Protein AF-I9W5Q9-F1 (afdb_monomer)

pLDDT: mean 81.85, std 12.35, range [42.53, 95.25]

Structure (mmCIF, N/CA/C/O backbone):
data_AF-I9W5Q9-F1
#
_entry.id   AF-I9W5Q9-F1
#
loop_
_atom_site.group_PDB
_atom_site.id
_atom_site.type_symbol
_atom_site.label_atom_id
_atom_site.la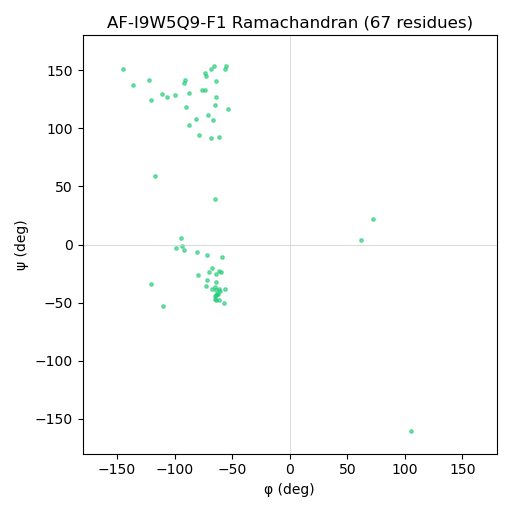bel_alt_id
_atom_site.label_comp_id
_atom_site.label_asym_id
_atom_site.label_entity_id
_atom_site.label_seq_id
_atom_site.pdbx_PDB_ins_code
_atom_site.Cartn_x
_atom_site.Cartn_y
_atom_site.Cartn_z
_atom_site.occupancy
_atom_site.B_iso_or_equiv
_atom_site.auth_seq_id
_atom_site.auth_comp_id
_atom_site.auth_asym_id
_atom_site.auth_atom_id
_atom_site.pdbx_PDB_model_num
ATOM 1 N N . MET A 1 1 ? -3.443 12.544 -13.486 1.00 68.69 1 MET A N 1
ATOM 2 C CA . MET A 1 1 ? -4.756 11.922 -13.761 1.00 68.69 1 MET A CA 1
ATOM 3 C C . MET A 1 1 ? -4.965 10.849 -12.711 1.00 68.69 1 MET A C 1
ATOM 5 O O . MET A 1 1 ? -4.037 10.079 -12.497 1.00 68.69 1 MET A O 1
ATOM 9 N N . PHE A 1 2 ? -6.104 10.850 -12.019 1.00 76.50 2 PHE A N 1
ATOM 10 C CA . PHE A 1 2 ? -6.435 9.779 -11.078 1.00 76.50 2 PHE A CA 1
ATOM 11 C C . PHE A 1 2 ? -6.804 8.527 -11.869 1.00 76.50 2 PHE A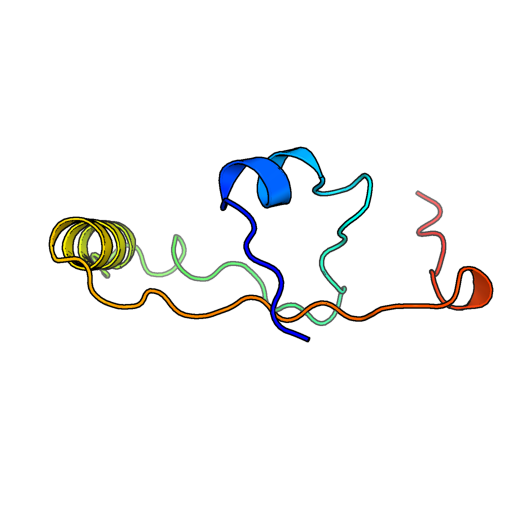 C 1
ATOM 13 O O . PHE A 1 2 ? -7.534 8.616 -12.856 1.00 76.50 2 PHE A O 1
ATOM 20 N N . LEU A 1 3 ? -6.242 7.391 -11.470 1.00 82.12 3 LEU A N 1
ATOM 21 C CA . LEU A 1 3 ? -6.561 6.089 -12.036 1.00 82.12 3 LEU A CA 1
ATOM 22 C C . LEU A 1 3 ? -7.392 5.343 -11.005 1.00 82.12 3 LEU A C 1
ATOM 24 O O . LEU A 1 3 ? -6.969 5.230 -9.855 1.00 82.12 3 LEU A O 1
ATOM 28 N N . ASP A 1 4 ? -8.553 4.856 -11.424 1.00 86.12 4 ASP A N 1
AT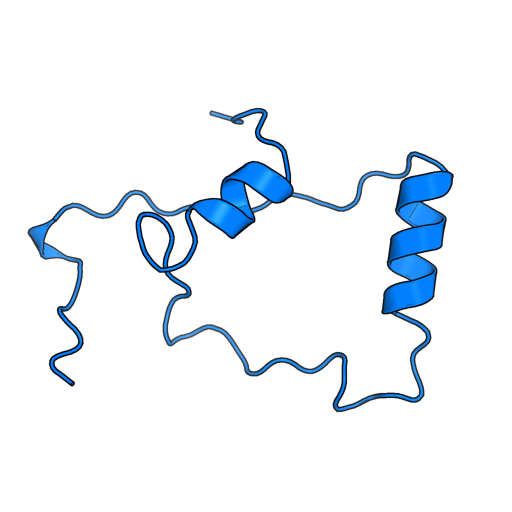OM 29 C CA . ASP A 1 4 ? -9.349 3.958 -10.603 1.00 86.12 4 ASP A CA 1
ATOM 30 C C . ASP A 1 4 ? -8.771 2.548 -10.760 1.00 86.12 4 ASP A C 1
ATOM 32 O O . ASP A 1 4 ? -8.816 1.961 -11.843 1.00 86.12 4 ASP A O 1
ATOM 36 N N . LYS A 1 5 ? -8.107 2.068 -9.709 1.00 86.75 5 LYS A N 1
ATOM 37 C CA . LYS A 1 5 ? -7.508 0.735 -9.628 1.00 86.75 5 LYS A CA 1
ATOM 38 C C . LYS A 1 5 ? -7.833 0.148 -8.268 1.00 86.75 5 LYS A C 1
ATOM 40 O O . LYS A 1 5 ? -7.705 0.823 -7.244 1.00 86.75 5 LYS A O 1
ATOM 45 N N . SER A 1 6 ? -8.190 -1.127 -8.249 1.00 89.38 6 SER A N 1
ATOM 46 C CA . SER A 1 6 ? -8.347 -1.855 -6.997 1.00 89.38 6 SER A CA 1
ATOM 47 C C . SER A 1 6 ? -6.990 -2.054 -6.316 1.00 89.38 6 SER A C 1
ATOM 49 O O . SER A 1 6 ? -5.950 -2.187 -6.965 1.00 89.38 6 SER A O 1
ATOM 51 N N . ILE A 1 7 ? -6.999 -2.143 -4.983 1.00 88.19 7 ILE A N 1
ATOM 52 C CA . ILE A 1 7 ? -5.796 -2.482 -4.207 1.00 88.19 7 ILE A CA 1
ATOM 53 C C . ILE A 1 7 ? -5.213 -3.818 -4.688 1.00 88.19 7 ILE A C 1
ATOM 55 O O . ILE A 1 7 ? -3.999 -3.945 -4.804 1.00 88.19 7 ILE A O 1
ATOM 59 N N . LYS A 1 8 ? -6.075 -4.789 -5.023 1.00 92.38 8 LYS A N 1
ATOM 60 C CA . LYS A 1 8 ? -5.664 -6.099 -5.537 1.00 92.38 8 LYS A CA 1
ATOM 61 C C . LYS A 1 8 ? -4.806 -5.972 -6.797 1.00 92.38 8 LYS A C 1
ATOM 63 O O . LYS A 1 8 ? -3.729 -6.547 -6.845 1.00 92.38 8 LYS A O 1
ATOM 68 N N . GLU A 1 9 ? -5.259 -5.208 -7.789 1.00 93.06 9 GLU A N 1
ATOM 69 C CA . GLU A 1 9 ? -4.511 -5.028 -9.042 1.00 93.06 9 GLU A CA 1
ATOM 70 C C . GLU A 1 9 ? -3.149 -4.374 -8.810 1.00 93.06 9 GLU A C 1
ATOM 72 O O . GLU A 1 9 ? -2.172 -4.748 -9.449 1.00 93.06 9 GLU A O 1
ATOM 77 N N . VAL A 1 10 ? -3.073 -3.403 -7.895 1.00 91.88 10 VAL A N 1
ATOM 78 C CA . VAL A 1 10 ? -1.798 -2.762 -7.548 1.00 91.88 10 VAL A CA 1
ATOM 79 C C . VAL A 1 10 ? -0.853 -3.765 -6.892 1.00 91.88 10 VAL A C 1
ATOM 81 O O . VAL A 1 10 ? 0.319 -3.804 -7.255 1.00 91.88 10 VAL A O 1
ATOM 84 N N . VAL A 1 11 ? -1.359 -4.581 -5.961 1.00 92.00 11 VAL A N 1
ATOM 85 C CA . VAL A 1 11 ? -0.579 -5.613 -5.264 1.00 92.00 11 VAL A CA 1
ATOM 86 C C . VAL A 1 11 ? -0.069 -6.682 -6.231 1.00 92.00 11 VAL A C 1
ATOM 88 O O . VAL A 1 11 ? 1.101 -7.042 -6.153 1.00 92.00 11 VAL A O 1
ATOM 91 N N . ASP A 1 12 ? -0.902 -7.134 -7.170 1.00 95.25 12 ASP A N 1
ATOM 92 C CA . ASP A 1 12 ? -0.518 -8.128 -8.183 1.00 95.25 12 ASP A CA 1
ATOM 93 C C . ASP A 1 12 ? 0.584 -7.608 -9.136 1.00 95.25 12 ASP A C 1
ATOM 95 O O . ASP A 1 12 ? 1.336 -8.394 -9.708 1.00 95.25 12 ASP A O 1
ATOM 99 N N . GLU A 1 13 ? 0.691 -6.286 -9.316 1.00 93.25 13 GLU A N 1
ATOM 100 C CA . GLU A 1 13 ? 1.693 -5.628 -10.168 1.00 93.25 13 GLU A CA 1
ATOM 101 C C . GLU A 1 13 ? 2.970 -5.186 -9.404 1.00 93.25 13 GLU A C 1
ATOM 103 O O . GLU A 1 13 ? 3.898 -4.637 -10.021 1.00 93.25 13 GLU A O 1
ATOM 108 N N . LEU A 1 14 ? 3.051 -5.409 -8.082 1.00 91.19 14 LEU A N 1
ATOM 109 C CA . LEU A 1 14 ? 4.248 -5.100 -7.285 1.00 91.19 14 LEU A CA 1
ATOM 110 C C . LEU A 1 14 ? 5.443 -5.952 -7.731 1.00 91.19 14 LEU A C 1
ATOM 112 O O . LEU A 1 14 ? 5.305 -7.129 -8.048 1.00 91.19 14 LEU A O 1
ATOM 116 N N . ASN A 1 15 ? 6.627 -5.342 -7.760 1.00 88.56 15 ASN A N 1
ATOM 117 C CA . ASN A 1 15 ? 7.894 -5.917 -8.234 1.00 88.56 15 ASN A CA 1
ATOM 118 C C . ASN A 1 15 ? 7.916 -6.331 -9.718 1.00 88.56 15 ASN A C 1
ATOM 120 O O . ASN A 1 15 ? 8.922 -6.846 -10.199 1.00 88.56 15 ASN A O 1
ATOM 124 N N . VAL A 1 16 ? 6.836 -6.076 -10.462 1.00 89.50 16 VAL A N 1
ATOM 125 C CA . VAL A 1 16 ? 6.768 -6.270 -11.918 1.00 89.50 16 VAL A CA 1
ATOM 126 C C . VAL A 1 16 ? 6.696 -4.919 -12.617 1.00 89.50 16 VAL A C 1
ATOM 128 O O . VAL A 1 16 ? 7.475 -4.623 -13.524 1.00 89.50 16 VAL A O 1
ATOM 131 N N . ARG A 1 17 ? 5.741 -4.088 -12.193 1.00 87.19 17 ARG A N 1
ATOM 132 C CA . ARG A 1 17 ? 5.459 -2.773 -12.779 1.00 87.19 17 ARG A CA 1
ATOM 133 C C . ARG A 1 17 ? 5.618 -1.649 -11.768 1.00 87.19 17 ARG A C 1
ATOM 135 O O . ARG A 1 17 ? 6.000 -0.543 -12.148 1.00 87.19 17 ARG A O 1
ATOM 142 N N . TYR A 1 18 ? 5.292 -1.921 -10.510 1.00 89.69 18 TYR A N 1
ATOM 143 C CA . TYR A 1 18 ? 5.411 -0.969 -9.418 1.00 89.69 18 TYR A CA 1
ATOM 144 C C . TYR A 1 18 ? 6.518 -1.408 -8.474 1.00 89.69 18 TYR A C 1
ATOM 146 O O . TYR A 1 18 ? 6.534 -2.548 -8.021 1.00 89.69 18 TYR A O 1
ATOM 154 N N . PHE A 1 19 ? 7.415 -0.482 -8.163 1.00 88.19 19 PHE A N 1
ATOM 155 C CA . PHE A 1 19 ? 8.533 -0.711 -7.262 1.00 88.19 19 PHE A CA 1
ATOM 156 C C . PHE A 1 19 ? 8.451 0.285 -6.115 1.00 88.19 19 PHE A C 1
ATOM 158 O O . PHE A 1 19 ? 8.065 1.443 -6.310 1.00 88.19 19 PHE A O 1
ATOM 165 N N . LEU A 1 20 ? 8.783 -0.184 -4.916 1.00 88.44 20 LEU A N 1
ATOM 166 C CA . LEU A 1 20 ? 8.965 0.701 -3.778 1.00 88.44 20 LEU A CA 1
ATOM 167 C C . LEU A 1 20 ? 10.317 1.401 -3.931 1.00 88.44 20 LEU A C 1
ATOM 169 O O . LEU A 1 20 ? 11.299 0.732 -4.241 1.00 88.44 20 LEU A O 1
ATOM 173 N N . PRO A 1 21 ? 10.382 2.726 -3.748 1.00 86.75 21 PRO A N 1
ATOM 174 C CA . PRO A 1 21 ? 11.648 3.432 -3.817 1.00 86.75 21 PRO A CA 1
ATOM 175 C C . PRO A 1 21 ? 12.482 3.145 -2.564 1.00 86.75 21 PRO A C 1
ATOM 177 O O . PRO A 1 21 ? 11.933 3.062 -1.467 1.00 86.75 21 PRO A O 1
ATOM 180 N N . ASP A 1 22 ? 13.805 3.117 -2.701 1.00 84.62 22 ASP A N 1
ATOM 181 C CA . ASP A 1 22 ? 14.729 2.853 -1.583 1.00 84.62 22 ASP A CA 1
ATOM 182 C C . ASP A 1 22 ? 14.638 3.897 -0.456 1.00 84.62 22 ASP A C 1
ATOM 184 O O . ASP A 1 22 ? 14.965 3.622 0.694 1.00 84.62 22 ASP A O 1
ATOM 188 N N . ILE A 1 23 ? 14.147 5.106 -0.762 1.00 86.50 23 ILE A N 1
ATOM 189 C CA . ILE A 1 23 ? 13.891 6.162 0.233 1.00 86.50 23 ILE A CA 1
ATOM 190 C C . ILE A 1 23 ? 12.672 5.863 1.127 1.00 86.50 23 ILE A C 1
ATOM 192 O O . ILE A 1 23 ? 12.405 6.584 2.092 1.00 86.50 23 ILE A O 1
ATOM 196 N N . GLN A 1 24 ? 11.892 4.827 0.813 1.00 88.19 24 GLN A N 1
ATOM 197 C CA . GLN A 1 24 ? 10.749 4.427 1.617 1.00 88.19 24 GLN A CA 1
ATOM 198 C C . GLN A 1 24 ? 11.229 3.958 2.995 1.00 88.19 24 GLN A C 1
ATOM 200 O O . GLN A 1 24 ? 11.963 2.984 3.123 1.00 88.19 24 GLN A O 1
ATOM 205 N N . ARG A 1 25 ? 10.769 4.639 4.050 1.00 86.88 25 ARG A N 1
ATOM 206 C CA . ARG A 1 25 ? 11.052 4.222 5.429 1.00 86.88 2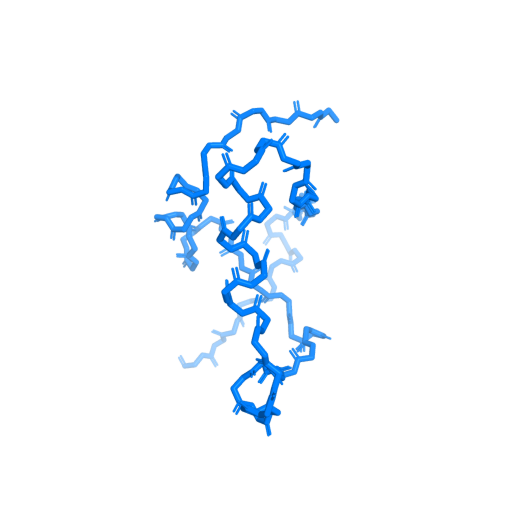5 ARG A CA 1
ATOM 207 C C . ARG A 1 25 ? 10.601 2.782 5.676 1.00 86.88 25 ARG A C 1
ATOM 209 O O . ARG A 1 25 ? 9.584 2.343 5.129 1.00 86.88 25 ARG A O 1
ATOM 216 N N . GLU A 1 26 ? 11.283 2.116 6.598 1.00 86.19 26 GLU A N 1
ATOM 217 C CA . GLU A 1 26 ? 10.905 0.780 7.046 1.00 86.19 26 GLU A CA 1
ATOM 218 C C . GLU A 1 26 ? 9.457 0.723 7.553 1.00 86.19 26 GLU A C 1
ATOM 220 O O . GLU A 1 26 ? 8.863 1.706 8.018 1.00 86.19 26 GLU A O 1
ATOM 225 N N . TYR A 1 27 ? 8.863 -0.461 7.453 1.00 84.44 27 TYR A N 1
ATOM 226 C CA . TYR A 1 27 ? 7.480 -0.679 7.838 1.00 84.44 27 TYR A CA 1
ATOM 227 C C . TYR A 1 27 ? 7.298 -0.630 9.366 1.00 84.44 27 TYR A C 1
ATOM 229 O O . TYR A 1 27 ? 7.717 -1.524 10.094 1.00 84.44 27 TYR A O 1
ATOM 237 N N . VAL A 1 28 ? 6.611 0.409 9.860 1.00 82.69 28 VAL A N 1
ATOM 238 C CA . VAL A 1 28 ? 6.493 0.698 11.309 1.00 82.69 28 VAL A CA 1
ATOM 239 C C . VAL A 1 28 ? 5.201 0.218 11.982 1.00 82.69 28 VAL A C 1
ATOM 241 O O . VAL A 1 28 ? 5.021 0.441 13.181 1.00 82.69 28 VAL A O 1
ATOM 244 N N . TRP A 1 29 ? 4.250 -0.362 11.243 1.00 80.38 29 TRP A N 1
ATOM 245 C CA . TRP A 1 29 ? 2.952 -0.744 11.826 1.00 80.38 29 TRP A CA 1
ATOM 246 C C . TRP A 1 29 ? 3.070 -1.971 12.734 1.00 80.38 29 TRP A C 1
ATOM 248 O O . TRP A 1 29 ? 2.427 -1.991 13.774 1.00 80.38 29 TRP A O 1
ATOM 258 N N . LEU A 1 30 ? 3.934 -2.936 12.398 1.00 68.88 30 LEU A N 1
ATOM 259 C CA . LEU A 1 30 ? 4.197 -4.102 13.257 1.00 68.88 30 LEU A CA 1
ATOM 260 C C . LEU A 1 30 ? 5.163 -3.798 14.406 1.00 68.88 30 LEU A C 1
ATOM 262 O O . LEU A 1 30 ? 5.092 -4.437 15.447 1.00 68.88 30 LEU A O 1
ATOM 266 N N . GLN A 1 31 ? 6.041 -2.806 14.238 1.00 66.38 31 GLN A N 1
ATOM 267 C CA . GLN A 1 31 ? 7.001 -2.412 15.275 1.00 66.38 31 GLN A CA 1
ATOM 268 C C . GLN A 1 31 ? 6.321 -1.730 16.475 1.00 66.38 31 GLN A C 1
ATOM 270 O O . GLN A 1 31 ? 6.852 -1.754 17.576 1.00 66.38 31 GLN A O 1
ATOM 275 N N . ASN A 1 32 ? 5.134 -1.149 16.272 1.00 61.41 32 ASN A N 1
ATOM 276 C CA . ASN A 1 32 ? 4.322 -0.514 17.312 1.00 61.41 32 ASN A CA 1
ATOM 277 C C . ASN A 1 32 ? 2.994 -1.2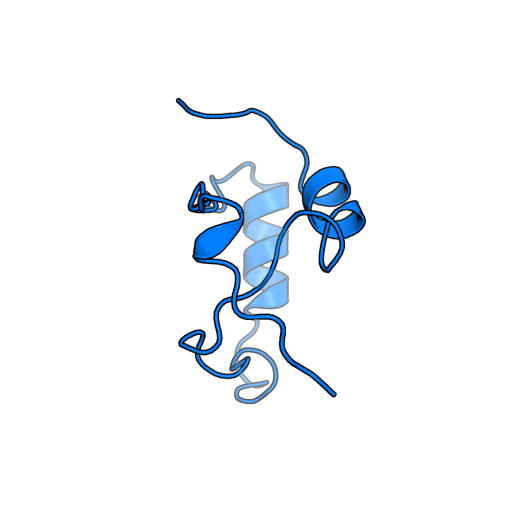70 17.458 1.00 61.41 32 ASN A C 1
ATOM 279 O O . ASN A 1 32 ? 1.922 -0.703 17.226 1.00 61.41 32 ASN A O 1
ATOM 283 N N . ALA A 1 33 ? 3.085 -2.564 17.784 1.00 56.31 33 ALA A N 1
ATOM 284 C CA . ALA A 1 33 ? 1.960 -3.498 17.896 1.00 56.31 33 ALA A CA 1
ATOM 285 C C . ALA A 1 33 ? 0.893 -3.092 18.937 1.00 56.31 33 ALA A C 1
ATOM 287 O O . ALA A 1 33 ? -0.202 -3.648 18.940 1.00 56.31 33 ALA A O 1
ATOM 288 N N . ASP A 1 34 ? 1.172 -2.090 19.776 1.00 59.12 34 ASP A N 1
ATOM 289 C CA . ASP A 1 34 ? 0.196 -1.485 20.691 1.00 59.12 34 ASP A CA 1
ATOM 290 C C . ASP A 1 34 ? -0.916 -0.714 19.953 1.00 59.12 34 ASP A C 1
ATOM 292 O O . ASP A 1 34 ? -1.992 -0.451 20.496 1.00 59.12 34 ASP A O 1
ATOM 296 N N . GLY A 1 35 ? -0.670 -0.324 18.698 1.00 65.50 35 GLY A N 1
ATOM 297 C CA . GLY A 1 35 ? -1.626 0.400 17.874 1.00 65.50 35 GLY A CA 1
ATOM 298 C C . GLY A 1 35 ? -2.518 -0.544 17.076 1.00 65.50 35 GLY A C 1
ATOM 299 O O . GLY A 1 35 ? -2.040 -1.206 16.160 1.00 65.50 35 GLY A O 1
ATOM 300 N N . LYS A 1 36 ? -3.832 -0.495 17.326 1.00 81.69 36 LYS A N 1
ATOM 301 C CA . LYS A 1 36 ? -4.904 -1.134 16.532 1.00 81.69 36 LYS A CA 1
ATOM 302 C C . LYS A 1 36 ? -5.040 -0.565 15.103 1.00 81.69 36 LYS A C 1
ATOM 304 O O . LYS A 1 36 ? -6.139 -0.271 14.636 1.00 81.69 36 LYS A O 1
ATOM 309 N N . LYS A 1 37 ? -3.923 -0.267 14.431 1.00 84.31 37 LYS A N 1
ATOM 310 C CA . LYS A 1 37 ? -3.878 0.482 13.165 1.00 84.31 37 LYS A CA 1
ATOM 311 C C . LYS A 1 37 ? -4.492 -0.313 12.023 1.00 84.31 37 LYS A C 1
ATOM 313 O O . LYS A 1 37 ? -5.184 0.263 11.188 1.00 84.31 37 LYS A O 1
ATOM 318 N N . ILE A 1 38 ? -4.260 -1.625 12.002 1.00 85.62 38 ILE A N 1
ATOM 319 C CA . ILE A 1 38 ? -4.869 -2.523 11.020 1.00 85.62 38 ILE A CA 1
ATOM 320 C C . ILE A 1 38 ? -6.385 -2.552 11.236 1.00 85.62 38 ILE A C 1
ATOM 322 O O . ILE A 1 38 ? -7.139 -2.339 10.292 1.00 85.62 38 ILE A O 1
ATOM 326 N N . GLU A 1 39 ? -6.847 -2.708 12.474 1.00 89.75 39 GLU A N 1
ATOM 327 C CA . GLU A 1 39 ? -8.272 -2.726 12.808 1.00 89.75 39 GLU A CA 1
ATOM 328 C C . GLU A 1 39 ? -8.955 -1.388 12.510 1.00 89.75 39 GLU A C 1
ATOM 330 O O . GLU A 1 39 ? -10.063 -1.380 11.987 1.00 89.75 39 GLU A O 1
ATOM 335 N N . GLN A 1 40 ? -8.296 -0.256 12.777 1.00 88.62 40 GLN A N 1
ATOM 336 C CA . GLN A 1 40 ? -8.802 1.077 12.425 1.00 88.62 40 GLN A CA 1
ATOM 337 C C . GLN A 1 40 ? -8.899 1.283 10.911 1.00 88.62 40 GLN A C 1
ATOM 339 O O . GLN A 1 40 ? -9.842 1.921 10.436 1.00 88.62 40 GLN A O 1
ATOM 344 N N . LEU A 1 41 ? -7.951 0.736 10.145 1.00 89.06 41 LEU A N 1
ATOM 345 C CA . LEU A 1 41 ? -8.028 0.734 8.689 1.00 89.06 41 LEU A CA 1
ATOM 346 C C . LEU A 1 41 ? -9.236 -0.086 8.219 1.00 89.06 41 LEU A C 1
ATOM 348 O O . LEU A 1 41 ? -10.026 0.412 7.420 1.00 89.06 41 LEU A O 1
ATOM 352 N N . PHE A 1 42 ? -9.424 -1.298 8.748 1.00 90.19 42 PHE A N 1
ATOM 353 C CA . PHE A 1 42 ? -10.587 -2.124 8.416 1.00 90.19 42 PHE A CA 1
ATOM 354 C C . PHE A 1 42 ? -11.914 -1.468 8.830 1.00 90.19 42 PHE A C 1
ATOM 356 O O . PHE A 1 42 ? -12.846 -1.458 8.030 1.00 90.19 42 PHE A O 1
ATOM 363 N N . ASP A 1 43 ? -12.004 -0.863 10.019 1.00 93.38 43 ASP A N 1
ATOM 364 C CA . ASP A 1 43 ? -13.191 -0.113 10.465 1.00 93.38 43 ASP A CA 1
ATOM 365 C C . ASP A 1 43 ? -13.488 1.070 9.527 1.00 93.38 43 ASP A C 1
ATOM 367 O O . ASP A 1 43 ? -14.636 1.279 9.139 1.00 93.38 43 ASP A O 1
ATOM 371 N N . SER A 1 44 ? -12.455 1.783 9.064 1.00 92.56 44 SER A N 1
ATOM 372 C CA . SER A 1 44 ? -12.608 2.873 8.089 1.00 92.56 44 SER A CA 1
ATOM 373 C C . SER A 1 44 ? -13.138 2.376 6.742 1.00 92.56 44 SER A C 1
ATOM 375 O O . SER A 1 44 ? -14.060 2.978 6.192 1.00 92.56 44 SER A O 1
ATOM 377 N N . IL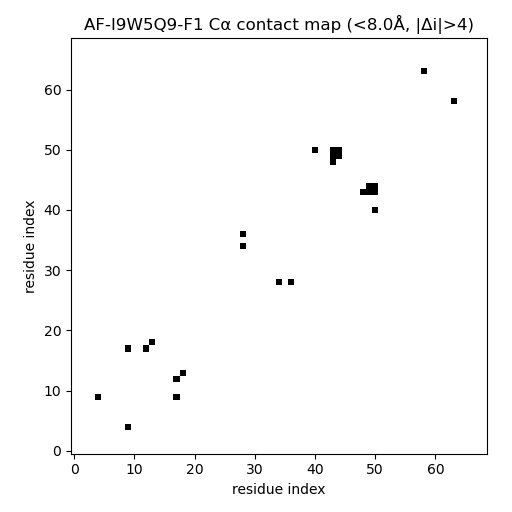E A 1 45 ? -12.611 1.252 6.239 1.00 91.19 45 ILE A N 1
ATOM 378 C CA . ILE A 1 45 ? -13.082 0.621 4.995 1.00 91.19 45 ILE A CA 1
ATOM 379 C C . ILE A 1 45 ? -14.551 0.206 5.128 1.00 91.19 45 ILE A C 1
ATOM 381 O O . ILE A 1 45 ? -15.358 0.522 4.256 1.00 91.19 45 ILE A O 1
ATOM 385 N N . LEU A 1 46 ? -14.917 -0.460 6.228 1.00 93.81 46 LEU A N 1
ATOM 386 C CA . LEU A 1 46 ? -16.284 -0.937 6.471 1.00 93.81 46 LEU A CA 1
ATOM 387 C C . LEU A 1 46 ? -17.296 0.209 6.604 1.00 93.81 46 LEU A C 1
ATOM 389 O O . LEU A 1 46 ? -18.449 0.059 6.202 1.00 93.81 46 LEU A O 1
ATOM 393 N N . ARG A 1 47 ? -16.872 1.359 7.138 1.00 95.25 47 ARG A N 1
ATOM 394 C CA . ARG A 1 47 ? -17.692 2.580 7.231 1.00 95.25 47 ARG A CA 1
ATOM 395 C C . ARG A 1 47 ? -17.745 3.387 5.932 1.00 95.25 47 ARG A C 1
ATOM 397 O O . ARG A 1 47 ? -18.483 4.367 5.871 1.00 95.25 47 ARG A O 1
ATOM 404 N N . GLY A 1 48 ? -16.970 3.009 4.915 1.00 91.75 48 GLY A N 1
ATOM 405 C CA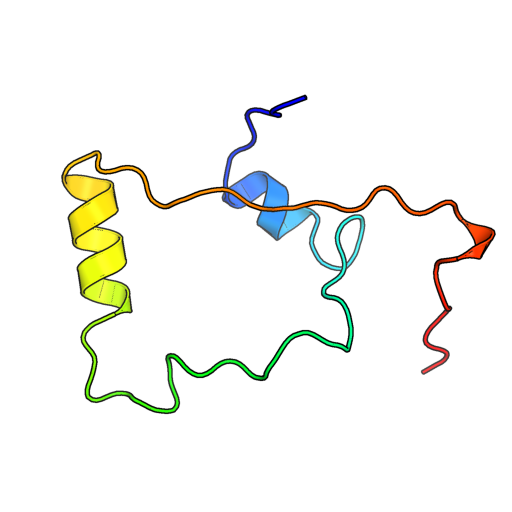 . GLY A 1 48 ? -16.872 3.745 3.654 1.00 91.75 48 GLY A CA 1
ATOM 406 C C . GLY A 1 48 ? -16.095 5.061 3.764 1.00 91.75 48 GLY A C 1
ATOM 407 O O . GLY A 1 48 ? -16.290 5.954 2.939 1.00 91.75 48 GLY A O 1
ATOM 408 N N . TYR A 1 49 ? -15.231 5.213 4.772 1.00 92.25 49 TYR A N 1
ATOM 409 C CA . TYR A 1 49 ? -14.344 6.369 4.857 1.00 92.25 49 TYR A CA 1
ATOM 410 C C . TYR A 1 49 ? -13.218 6.277 3.818 1.00 92.25 49 TYR A C 1
ATOM 412 O O . TYR A 1 49 ? -12.723 5.185 3.529 1.00 92.25 49 TYR A O 1
ATOM 420 N N . PRO A 1 50 ? -12.776 7.416 3.256 1.00 86.44 50 PRO A N 1
ATOM 421 C CA . PRO A 1 50 ? -11.661 7.424 2.323 1.00 86.44 50 PRO A CA 1
ATOM 422 C C . PRO A 1 50 ? -10.375 6.968 3.025 1.00 86.44 50 PRO A C 1
ATOM 424 O O . PRO A 1 50 ? -9.972 7.533 4.038 1.00 86.44 50 PRO A O 1
ATOM 427 N N . ILE A 1 51 ? -9.705 5.969 2.450 1.00 84.38 51 ILE A N 1
ATOM 428 C CA . ILE A 1 51 ? -8.466 5.375 2.987 1.00 84.38 51 ILE A CA 1
ATOM 429 C C . ILE A 1 51 ? -7.181 5.984 2.402 1.00 84.38 51 ILE A C 1
ATOM 431 O O . ILE A 1 51 ? -6.081 5.524 2.699 1.00 84.38 51 ILE A O 1
ATOM 435 N N . GLY A 1 52 ? -7.315 7.037 1.591 1.00 84.38 52 GLY A N 1
ATOM 436 C CA . GLY A 1 52 ? -6.205 7.770 0.981 1.00 84.38 52 GLY A CA 1
ATOM 437 C C . GLY A 1 52 ? -6.013 7.475 -0.507 1.00 84.38 52 GLY A C 1
ATOM 438 O O . GLY A 1 52 ? -6.928 7.042 -1.206 1.00 84.38 52 GLY A O 1
ATOM 439 N N . SER A 1 53 ? -4.821 7.775 -1.018 1.00 86.56 53 SER A N 1
ATOM 440 C CA . SER A 1 53 ? -4.445 7.564 -2.420 1.00 86.56 53 SER A CA 1
ATOM 441 C C . SER A 1 53 ? -2.976 7.164 -2.516 1.00 86.56 53 SER A C 1
ATOM 443 O O . SER A 1 53 ? -2.163 7.576 -1.690 1.00 86.56 53 SER A O 1
ATOM 445 N N . PHE A 1 54 ? -2.631 6.392 -3.544 1.00 86.38 54 PHE A N 1
ATOM 446 C CA . PHE A 1 54 ? -1.243 6.064 -3.864 1.00 86.38 54 PHE A CA 1
ATOM 447 C C . PHE A 1 54 ? -0.653 7.080 -4.845 1.00 86.38 54 PHE A C 1
ATOM 449 O O . PHE A 1 54 ? -1.326 7.528 -5.776 1.00 86.38 54 PHE A O 1
ATOM 456 N N . LEU A 1 55 ? 0.619 7.422 -4.646 1.00 88.75 55 LEU A N 1
ATOM 457 C CA . LEU A 1 55 ? 1.399 8.231 -5.577 1.00 88.75 55 LEU A CA 1
ATOM 458 C C . LEU A 1 55 ? 2.280 7.310 -6.416 1.00 88.75 55 LEU A C 1
ATOM 460 O O . LEU A 1 55 ? 3.015 6.490 -5.874 1.00 88.75 55 LEU A O 1
ATOM 464 N N . PHE A 1 56 ? 2.217 7.470 -7.735 1.00 87.88 56 PHE A N 1
ATOM 465 C CA . PHE A 1 56 ? 3.029 6.711 -8.680 1.00 87.88 56 PHE A CA 1
ATOM 466 C C . PHE A 1 56 ? 3.883 7.668 -9.501 1.00 87.88 56 PHE A C 1
ATOM 468 O O . PHE A 1 56 ? 3.356 8.562 -10.170 1.00 87.88 56 PHE A O 1
ATOM 475 N N . TRP A 1 57 ? 5.195 7.454 -9.493 1.00 87.38 57 TRP A N 1
ATOM 476 C CA . TRP A 1 57 ? 6.097 8.137 -10.408 1.00 87.38 57 TRP A CA 1
ATOM 477 C C . TRP A 1 57 ? 6.213 7.365 -11.714 1.00 87.38 57 TRP A C 1
ATOM 479 O O . TRP A 1 57 ? 6.454 6.160 -11.735 1.00 87.38 57 TRP A O 1
ATOM 489 N N . LYS A 1 58 ? 6.043 8.080 -12.827 1.00 86.12 58 LYS A N 1
ATOM 490 C CA . LYS A 1 58 ? 6.353 7.551 -14.150 1.00 86.12 58 LYS A CA 1
ATOM 491 C C . LYS A 1 58 ? 7.821 7.841 -14.432 1.00 86.12 58 LYS A C 1
ATOM 493 O O . LYS A 1 58 ? 8.161 8.973 -14.758 1.00 86.12 58 LYS A O 1
ATOM 498 N N . LEU A 1 59 ? 8.655 6.819 -14.306 1.00 83.06 59 LEU A N 1
ATOM 499 C CA . LEU A 1 59 ? 10.077 6.911 -14.611 1.00 83.06 59 LEU A CA 1
ATOM 500 C C . LEU A 1 59 ? 10.324 6.520 -16.077 1.00 83.06 59 LEU A C 1
ATOM 502 O O . LEU A 1 59 ? 9.684 5.583 -16.575 1.00 83.06 59 LEU A O 1
ATOM 506 N N . PRO A 1 60 ? 11.207 7.225 -16.803 1.00 81.00 60 PRO A N 1
ATOM 507 C CA . PRO A 1 60 ? 11.737 6.717 -18.060 1.00 81.00 60 PRO A CA 1
ATOM 508 C C . PRO A 1 60 ? 12.595 5.475 -17.779 1.00 81.00 60 PRO A C 1
ATOM 510 O O . PRO A 1 60 ? 13.142 5.312 -16.692 1.00 81.00 60 PRO A O 1
ATOM 513 N N . LYS A 1 61 ? 12.711 4.572 -18.761 1.00 73.12 61 LYS A N 1
ATOM 514 C CA . LYS A 1 61 ? 13.426 3.293 -18.582 1.00 73.12 61 LYS A CA 1
ATOM 515 C C . LYS A 1 61 ? 14.902 3.464 -18.203 1.00 73.12 61 LYS A C 1
ATOM 517 O O . LYS A 1 61 ? 15.475 2.547 -17.634 1.00 73.12 61 LYS A O 1
ATOM 522 N N . GLU A 1 62 ? 15.487 4.607 -18.542 1.00 74.06 62 GLU A N 1
ATOM 523 C CA . GLU A 1 62 ? 16.879 4.970 -18.265 1.00 74.06 62 GLU A CA 1
ATOM 524 C C . GLU A 1 62 ? 17.129 5.260 -16.776 1.00 74.06 62 GLU A C 1
ATOM 526 O O . GLU A 1 62 ? 18.212 4.970 -16.280 1.00 74.06 62 GLU A O 1
ATOM 531 N N . ASP A 1 63 ? 16.114 5.757 -16.059 1.00 69.62 63 ASP A N 1
ATOM 532 C CA . ASP A 1 63 ? 16.215 6.170 -14.650 1.00 69.62 63 ASP A CA 1
ATOM 533 C C . ASP A 1 63 ? 15.866 5.041 -13.668 1.00 69.62 63 ASP A C 1
ATOM 535 O O . ASP A 1 63 ? 15.963 5.203 -12.451 1.00 69.62 63 ASP A O 1
ATOM 539 N N . ILE A 1 64 ? 15.433 3.887 -14.180 1.00 68.62 64 ILE A N 1
ATOM 540 C CA . ILE A 1 64 ? 15.226 2.696 -13.361 1.00 68.62 64 ILE A CA 1
ATOM 541 C C . ILE A 1 64 ? 16.607 2.086 -13.136 1.00 68.62 64 ILE A C 1
ATOM 543 O O . ILE A 1 64 ? 17.103 1.328 -13.972 1.00 68.62 64 ILE A O 1
ATOM 547 N N . ALA A 1 65 ? 17.237 2.442 -12.014 1.00 62.22 65 ALA A N 1
ATOM 548 C CA . ALA A 1 65 ? 18.441 1.764 -11.560 1.00 62.22 65 ALA A CA 1
ATOM 549 C C . ALA A 1 65 ? 18.139 0.262 -11.499 1.00 62.22 65 ALA A 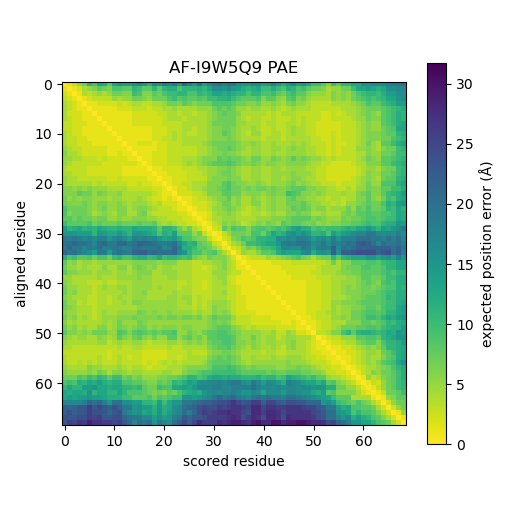C 1
ATOM 551 O O . ALA A 1 65 ? 17.251 -0.175 -10.768 1.00 62.22 65 ALA A O 1
ATOM 552 N N . LYS A 1 66 ? 18.842 -0.533 -12.312 1.00 56.12 66 LYS A N 1
ATOM 553 C CA . LYS A 1 66 ? 18.866 -1.976 -12.107 1.00 56.12 66 LYS A CA 1
ATOM 554 C C . LYS A 1 66 ? 19.588 -2.188 -10.787 1.00 56.12 66 LYS A C 1
ATOM 556 O O . LYS A 1 66 ? 20.797 -1.990 -10.721 1.00 56.12 66 LYS A O 1
ATOM 561 N N . SER A 1 67 ? 18.851 -2.551 -9.749 1.00 53.53 67 SER A N 1
ATOM 562 C CA . SER A 1 67 ? 19.429 -3.254 -8.617 1.00 53.53 67 SER A CA 1
ATOM 563 C C . SER A 1 67 ? 19.973 -4.577 -9.163 1.00 53.53 67 SER A C 1
ATOM 565 O O . SER A 1 67 ? 19.231 -5.535 -9.365 1.00 53.53 67 SER A O 1
ATOM 567 N N . GLU A 1 68 ? 21.251 -4.579 -9.546 1.00 42.53 68 GLU A N 1
ATOM 568 C CA . GLU A 1 68 ? 22.013 -5.807 -9.755 1.00 42.53 68 GLU A CA 1
ATOM 569 C C . GLU A 1 68 ? 22.203 -6.444 -8.373 1.00 42.53 68 GLU A C 1
ATOM 571 O O . GLU A 1 68 ? 23.119 -6.080 -7.637 1.00 42.53 68 GLU A O 1
ATOM 576 N N . GLU A 1 69 ? 21.272 -7.322 -7.998 1.00 43.44 69 GLU A N 1
ATOM 577 C CA . GLU A 1 69 ? 21.547 -8.418 -7.060 1.00 43.44 69 GLU A CA 1
ATOM 578 C C . GLU A 1 69 ? 22.167 -9.602 -7.808 1.00 43.44 69 GLU A C 1
ATOM 580 O O . GLU A 1 69 ? 21.668 -9.942 -8.910 1.00 43.44 69 GLU A O 1
#

Organism: NCBI:txid992075

Secondary structure (DSSP, 8-state):
------HHHHHHTBTTTB---TTSPP--TTTTTTS-HHHHHHHHHHTT------------TTSS-----

Radius of gyration: 15.44 Å; Cα contacts (8 Å, |Δi|>4): 13; chains: 1; bounding box: 40×20×39 Å

Mean predicted aligned error: 7.38 Å

Foldseek 3Di:
DDDDDDPVVVVVCEPPPDDDDPPDDDDCCVVPVVDPVVVVLVVCVVVVHDSDDDDDDDDDPVPPPPPPD

InterPro domains:
  IPR004919 GmrSD restriction endonucleases, N-terminal domain [PF03235] (8-62)

Sequence (69 aa):
MFLDKSIKEVVDELNVRYFLPDIQREYVWLQNADGKKIEQLFDSILRGYPIGSFLFWKLPKEDIAKSEE

Solvent-accessible surface area (backbone atoms only — not comparable to full-atom values): 4928 Å² total; per-residue (Å²): 131,93,76,94,71,56,71,65,63,55,60,75,32,48,83,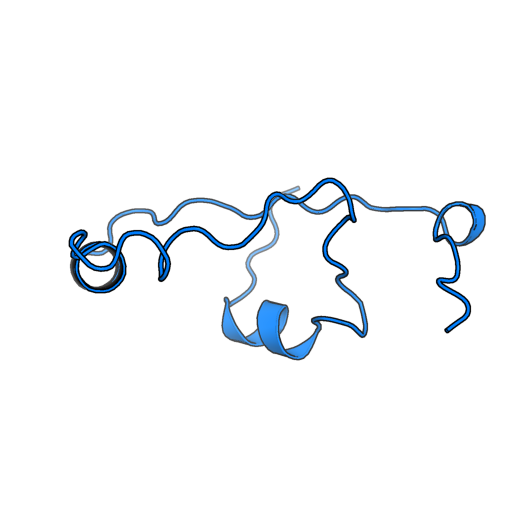78,80,44,73,85,60,89,85,59,74,79,84,58,66,74,78,45,67,89,51,65,57,68,59,51,50,51,52,34,56,77,72,68,47,88,91,78,81,87,87,82,84,89,72,59,82,85,73,56,76,77,81,82,124